Protein AF-A0A381VV85-F1 (afdb_monomer_lite)

Organism: NCBI:txid408172

pLDDT: mean 93.59, std 5.05, range [63.66, 98.5]

Secondary structure (DSSP, 8-state):
--PPPHHHHHHHHHHHHHHT-GGG--TTHHHHHHHHHHHHHHHHHTS-GGG----SSHHHHHHHHHHHS---TT------TT--GGGT--

Radius of gyration: 17.83 Å; chains: 1; bounding box: 45×29×47 Å

Sequence (90 aa):
MSPLLHSAIDAGIGGMRSKGQPWTITPADFFSDVEIVRGLAATILGCDANDISLVPATSYGIATAMRNLSFTTGQEILVLEEQFPSNVYG

InterPro domains:
  IPR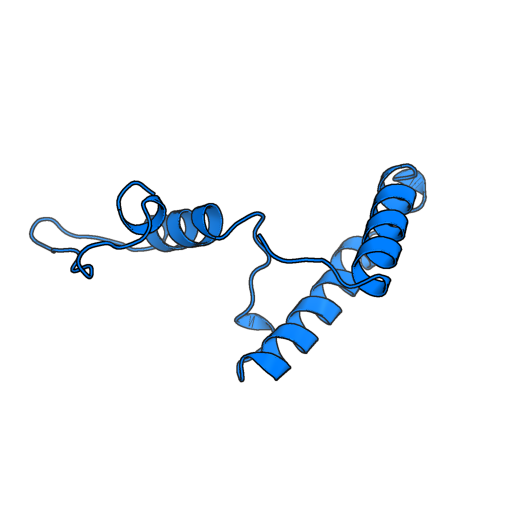015421 Pyridoxal phosphate-dependent transferase, major domain [G3DSA:3.40.640.10] (15-89)
  IPR015424 Pyridoxal phosphate-dependent transferase [SSF53383] (9-89)

Foldseek 3Di:
DDDDDPVVVVVVVVVVVCVVVVVVDDPVNVPPVLLVVLPVVCVVVVHDSVVDDDDPDPLRVLVVVVVPDDDDPPDDDDDDPPPDVSNPVD

Structure (mmCIF, N/CA/C/O backbone):
data_AF-A0A381VV85-F1
#
_entry.id   AF-A0A381VV85-F1
#
loop_
_atom_site.group_PDB
_atom_site.id
_atom_site.type_symbol
_atom_site.label_atom_id
_atom_site.label_alt_id
_atom_site.label_comp_id
_atom_site.label_asym_id
_atom_site.label_entity_id
_atom_site.label_seq_id
_atom_site.pdbx_PDB_ins_code
_atom_site.Cartn_x
_atom_site.Cartn_y
_atom_site.Cartn_z
_atom_site.occupancy
_atom_site.B_iso_or_equiv
_atom_site.auth_seq_id
_atom_site.auth_comp_id
_atom_site.auth_asym_id
_atom_site.auth_atom_id
_atom_site.pdbx_PDB_model_num
ATOM 1 N N . MET A 1 1 ? 11.979 1.437 11.709 1.00 73.62 1 MET A N 1
ATOM 2 C CA . MET A 1 1 ? 12.565 1.347 10.352 1.00 73.62 1 MET A CA 1
ATOM 3 C C . MET A 1 1 ? 13.628 0.265 10.353 1.00 73.62 1 MET A C 1
ATOM 5 O O . MET A 1 1 ? 14.298 0.116 11.368 1.00 73.62 1 MET A O 1
ATOM 9 N N . SER A 1 2 ? 13.770 -0.468 9.251 1.00 90.94 2 SER A N 1
ATOM 10 C CA . SER A 1 2 ? 14.823 -1.469 9.038 1.00 90.94 2 SER A CA 1
ATOM 11 C C . SER A 1 2 ? 15.710 -1.067 7.850 1.00 90.94 2 SER A C 1
ATOM 13 O O . SER A 1 2 ? 15.293 -0.223 7.052 1.00 90.94 2 SER A O 1
ATOM 15 N N . PRO A 1 3 ? 16.907 -1.662 7.695 1.00 95.44 3 PRO A N 1
ATOM 16 C CA . PRO A 1 3 ? 17.691 -1.536 6.468 1.00 95.44 3 PRO A CA 1
ATOM 17 C C . PRO A 1 3 ? 16.901 -1.998 5.235 1.00 95.44 3 PRO A C 1
ATOM 19 O O . PRO A 1 3 ? 16.014 -2.849 5.342 1.00 95.44 3 PRO A O 1
ATOM 22 N N . LEU A 1 4 ? 17.247 -1.454 4.068 1.00 96.19 4 LEU A N 1
ATOM 23 C CA . LEU A 1 4 ? 16.682 -1.854 2.779 1.00 96.19 4 LEU A CA 1
ATOM 24 C C . LEU A 1 4 ? 17.654 -2.768 2.030 1.00 96.19 4 LEU A C 1
ATOM 26 O O . LEU A 1 4 ? 18.868 -2.571 2.081 1.00 96.19 4 LEU A O 1
ATOM 30 N N . LEU A 1 5 ? 17.114 -3.743 1.296 1.00 97.44 5 LEU A N 1
ATOM 31 C CA . LEU A 1 5 ? 17.889 -4.525 0.333 1.00 97.44 5 LEU A CA 1
ATOM 32 C C . LEU A 1 5 ? 18.418 -3.602 -0.773 1.00 97.44 5 LEU A C 1
ATOM 34 O O . LEU A 1 5 ? 17.689 -2.727 -1.239 1.00 97.44 5 LEU A O 1
ATOM 38 N N . HIS A 1 6 ? 19.643 -3.834 -1.252 1.00 98.12 6 HIS A N 1
ATOM 39 C CA . HIS A 1 6 ? 20.187 -3.074 -2.387 1.00 98.12 6 HIS A CA 1
ATOM 40 C C . HIS A 1 6 ? 19.281 -3.167 -3.623 1.00 98.12 6 HIS A C 1
ATOM 42 O O . HIS A 1 6 ? 18.982 -2.153 -4.240 1.00 98.12 6 HIS A O 1
ATOM 48 N N . SER A 1 7 ? 18.731 -4.353 -3.903 1.00 97.75 7 SER A N 1
ATOM 49 C CA . SER A 1 7 ? 17.779 -4.554 -5.002 1.00 97.75 7 SER A CA 1
ATOM 50 C C . SER A 1 7 ? 16.506 -3.710 -4.866 1.00 97.75 7 SER A C 1
ATOM 52 O O . SER A 1 7 ? 15.973 -3.237 -5.866 1.00 97.75 7 SER A O 1
ATOM 54 N N . ALA A 1 8 ? 16.026 -3.480 -3.639 1.00 96.00 8 ALA A N 1
ATOM 55 C CA . ALA A 1 8 ? 14.870 -2.621 -3.395 1.00 96.00 8 ALA A CA 1
ATOM 56 C C . ALA A 1 8 ? 15.206 -1.140 -3.635 1.00 96.00 8 ALA A C 1
ATOM 58 O O . ALA A 1 8 ? 14.383 -0.402 -4.177 1.00 96.00 8 ALA A O 1
ATOM 59 N N . ILE A 1 9 ? 16.421 -0.712 -3.274 1.00 97.88 9 ILE A N 1
ATOM 60 C CA . ILE A 1 9 ? 16.917 0.640 -3.567 1.00 97.88 9 ILE A CA 1
ATOM 61 C C . ILE A 1 9 ? 16.998 0.850 -5.084 1.00 97.88 9 ILE A C 1
ATOM 63 O O . ILE A 1 9 ? 16.473 1.844 -5.589 1.00 97.88 9 ILE A O 1
ATOM 67 N N . ASP A 1 10 ? 17.588 -0.097 -5.814 1.00 98.25 10 ASP A N 1
ATOM 68 C CA . ASP A 1 10 ? 17.742 -0.016 -7.270 1.00 98.25 10 ASP A CA 1
ATOM 69 C C . ASP A 1 10 ? 16.385 0.057 -7.988 1.00 98.25 10 ASP A C 1
ATOM 71 O O . ASP A 1 10 ? 16.185 0.913 -8.856 1.00 98.25 10 ASP A O 1
ATOM 75 N N . ALA A 1 11 ? 15.420 -0.776 -7.581 1.00 95.56 11 ALA A N 1
ATOM 76 C CA . ALA A 1 11 ? 14.055 -0.734 -8.105 1.00 95.56 11 ALA A CA 1
ATOM 77 C C . ALA A 1 11 ? 13.366 0.613 -7.816 1.00 95.56 11 ALA A C 1
ATOM 79 O O . ALA A 1 11 ? 12.739 1.194 -8.704 1.00 95.56 11 ALA A O 1
ATOM 80 N N . GLY A 1 12 ? 13.538 1.155 -6.604 1.00 95.25 12 GLY A N 1
ATOM 81 C CA . GLY A 1 12 ? 13.013 2.470 -6.230 1.00 95.25 12 GLY A CA 1
ATOM 82 C C . GLY A 1 12 ? 13.589 3.605 -7.083 1.00 95.25 12 GLY A C 1
ATOM 83 O O . GLY A 1 12 ? 12.846 4.470 -7.551 1.00 95.25 12 GLY A O 1
ATOM 84 N N . ILE A 1 13 ? 14.898 3.581 -7.355 1.00 97.94 13 ILE A N 1
ATOM 85 C CA . ILE A 1 13 ? 15.548 4.531 -8.273 1.00 97.94 13 ILE A CA 1
ATOM 86 C C . ILE A 1 13 ? 14.973 4.391 -9.688 1.00 97.94 13 ILE A C 1
ATOM 88 O O . ILE A 1 13 ? 14.696 5.405 -10.334 1.00 97.94 13 ILE A O 1
ATOM 92 N N . GLY A 1 14 ? 14.765 3.159 -10.162 1.00 95.38 14 GLY A N 1
ATOM 93 C CA . GLY A 1 14 ? 14.118 2.875 -11.445 1.00 95.38 14 GLY A CA 1
ATOM 94 C C . GLY A 1 14 ? 12.735 3.518 -11.553 1.00 95.38 14 GLY A C 1
ATOM 95 O O . GLY A 1 14 ? 12.497 4.310 -12.466 1.00 95.38 14 GLY A O 1
ATOM 96 N N . GLY A 1 15 ? 11.866 3.278 -10.568 1.00 93.44 15 GLY A N 1
ATOM 97 C CA . GLY A 1 15 ? 10.526 3.873 -10.524 1.00 93.44 15 GLY A CA 1
ATOM 98 C C . GLY A 1 15 ? 10.548 5.405 -10.489 1.00 93.44 15 GLY A C 1
ATOM 99 O O . GLY A 1 15 ? 9.771 6.057 -11.189 1.00 93.44 15 GLY A O 1
ATOM 100 N N . MET A 1 16 ? 11.481 6.004 -9.741 1.00 96.44 16 MET A N 1
ATOM 101 C CA . MET A 1 16 ? 11.643 7.463 -9.700 1.00 96.44 16 MET A CA 1
ATOM 102 C C . MET A 1 16 ? 12.091 8.050 -11.043 1.00 96.44 16 MET A C 1
ATOM 104 O O . MET A 1 16 ? 11.618 9.123 -11.422 1.00 96.44 16 MET A O 1
ATOM 108 N N . ARG A 1 17 ? 12.963 7.356 -11.786 1.00 96.19 17 ARG A N 1
ATOM 109 C CA . ARG A 1 17 ? 13.367 7.773 -13.140 1.00 96.19 17 ARG A CA 1
ATOM 110 C C . ARG A 1 17 ? 12.187 7.730 -14.109 1.00 96.19 17 ARG A C 1
ATOM 112 O O . ARG A 1 17 ? 11.961 8.726 -14.791 1.00 96.19 17 ARG A O 1
ATOM 119 N N . SER A 1 18 ? 11.407 6.646 -14.108 1.00 93.12 18 SER A N 1
ATOM 120 C CA . SER A 1 18 ? 10.196 6.523 -14.936 1.00 93.12 18 SER A CA 1
ATOM 121 C C . SER A 1 18 ? 9.180 7.616 -14.611 1.00 93.12 18 SER A C 1
ATOM 123 O O . SER A 1 18 ? 8.671 8.288 -15.504 1.00 93.12 18 SER A O 1
ATOM 125 N N . LYS A 1 19 ? 8.953 7.888 -13.319 1.00 93.88 19 LYS A N 1
ATOM 126 C CA . LYS A 1 19 ? 8.079 8.982 -12.872 1.00 93.88 19 LYS A CA 1
ATOM 127 C C . LYS A 1 19 ? 8.571 10.365 -13.316 1.00 93.88 19 LYS A C 1
ATOM 129 O O . LYS A 1 19 ? 7.755 11.261 -13.509 1.00 93.88 19 LYS A O 1
ATOM 134 N N . GLY A 1 20 ? 9.882 10.545 -13.483 1.00 97.00 20 GLY A N 1
ATOM 135 C CA . GLY A 1 20 ? 10.484 11.761 -14.040 1.00 97.00 20 GLY A CA 1
ATOM 136 C C . GLY A 1 20 ? 10.253 11.946 -15.545 1.00 97.00 20 GLY A C 1
ATOM 137 O O . GLY A 1 20 ? 10.476 13.043 -16.055 1.00 97.00 20 GLY A O 1
ATOM 138 N N . GLN A 1 21 ? 9.786 10.910 -16.247 1.00 96.62 21 GLN A N 1
ATOM 139 C CA . GLN A 1 21 ? 9.448 10.934 -17.672 1.00 96.62 21 GLN A CA 1
ATOM 140 C C . GLN A 1 21 ? 8.007 10.451 -17.902 1.00 96.62 21 GLN A C 1
ATOM 142 O O . GLN A 1 21 ? 7.781 9.476 -18.611 1.00 96.62 21 GLN A O 1
ATOM 147 N N . PRO A 1 22 ? 6.988 11.121 -17.336 1.00 94.50 22 PRO A N 1
ATOM 148 C CA . PRO A 1 22 ? 5.614 10.617 -17.366 1.00 94.50 22 PRO A CA 1
ATOM 149 C C . PRO A 1 22 ? 5.045 10.439 -18.785 1.00 94.50 22 PRO A C 1
ATOM 151 O O . PRO A 1 22 ? 4.132 9.646 -18.975 1.00 94.50 22 PRO A O 1
ATOM 154 N N . TRP A 1 23 ? 5.596 11.123 -19.795 1.00 96.44 23 TRP A N 1
ATOM 155 C CA . TRP A 1 23 ? 5.216 10.964 -21.207 1.00 96.44 23 TRP A CA 1
ATOM 156 C C . TRP A 1 23 ? 5.623 9.615 -21.820 1.00 96.44 23 TRP A C 1
ATOM 158 O O . TRP A 1 23 ? 5.186 9.309 -22.926 1.00 96.44 23 TRP A O 1
ATOM 168 N N . THR A 1 24 ? 6.461 8.821 -21.146 1.00 94.75 24 THR A N 1
ATOM 169 C CA . THR A 1 24 ? 6.807 7.460 -21.583 1.00 94.75 24 THR A CA 1
ATOM 170 C C . THR A 1 24 ? 5.921 6.390 -20.947 1.00 94.75 24 THR A C 1
ATOM 172 O O . THR A 1 24 ? 6.033 5.232 -21.330 1.00 94.75 24 THR A O 1
ATOM 175 N N . ILE A 1 25 ? 5.079 6.748 -19.971 1.00 92.25 25 ILE A N 1
ATOM 176 C CA . ILE A 1 25 ? 4.222 5.808 -19.243 1.00 92.25 25 ILE A CA 1
ATOM 177 C C . ILE A 1 25 ? 2.949 5.567 -20.056 1.00 92.25 25 ILE A C 1
ATOM 179 O O . ILE A 1 25 ? 2.201 6.498 -20.368 1.00 92.25 25 ILE A O 1
ATOM 183 N N . THR A 1 26 ? 2.690 4.308 -20.389 1.00 93.38 26 THR A N 1
ATOM 184 C CA . THR A 1 26 ? 1.467 3.871 -21.063 1.00 93.38 26 THR A CA 1
ATOM 185 C C . THR A 1 26 ? 0.381 3.508 -20.047 1.00 93.38 26 THR A C 1
ATOM 187 O O . THR A 1 26 ? 0.689 3.208 -18.894 1.00 93.38 26 THR A O 1
ATOM 190 N N . PRO A 1 27 ? -0.905 3.462 -20.445 1.00 91.44 27 PRO A N 1
ATOM 191 C CA . PRO A 1 27 ? -1.979 3.003 -19.564 1.00 91.44 27 PRO A CA 1
ATOM 192 C C . PRO A 1 27 ? -1.749 1.612 -18.952 1.00 91.44 27 PRO A C 1
ATOM 194 O O . PRO A 1 27 ? -2.186 1.370 -17.832 1.00 91.44 27 PRO A O 1
ATOM 197 N N . ALA A 1 28 ? -1.066 0.706 -19.659 1.00 91.06 28 ALA A N 1
ATOM 198 C CA . ALA A 1 28 ? -0.774 -0.636 -19.155 1.00 91.06 28 ALA A CA 1
ATOM 199 C C . ALA A 1 28 ? 0.234 -0.612 -17.991 1.00 91.06 28 ALA A C 1
ATOM 201 O O . ALA A 1 28 ? 0.060 -1.349 -17.018 1.00 91.06 28 ALA A O 1
ATOM 202 N N . ASP A 1 29 ? 1.223 0.285 -18.054 1.00 89.75 29 ASP A N 1
ATOM 203 C CA . ASP A 1 29 ? 2.285 0.416 -17.045 1.00 89.75 29 ASP A CA 1
ATOM 204 C C . ASP A 1 29 ? 1.744 0.852 -15.673 1.00 89.75 29 ASP A C 1
ATOM 206 O O . ASP A 1 29 ? 2.368 0.606 -14.644 1.00 89.75 29 ASP A O 1
ATOM 210 N N . PHE A 1 30 ? 0.558 1.471 -15.625 1.00 83.94 30 PHE A N 1
ATOM 211 C CA . PHE A 1 30 ? -0.089 1.833 -14.359 1.00 83.94 30 PHE A CA 1
ATOM 212 C C . PHE A 1 30 ? -0.520 0.616 -13.536 1.00 83.94 30 PHE A C 1
ATOM 214 O O . PHE A 1 30 ? -0.624 0.721 -12.314 1.00 83.94 30 PHE A O 1
ATOM 221 N N . PHE A 1 31 ? -0.793 -0.515 -14.191 1.00 88.62 31 PHE A N 1
ATOM 222 C CA . PHE A 1 31 ? -1.360 -1.697 -13.542 1.00 88.62 31 PHE A CA 1
ATOM 223 C C . PHE A 1 31 ? -0.378 -2.864 -13.483 1.00 88.62 31 PHE A C 1
ATOM 225 O O . PHE A 1 31 ? -0.394 -3.603 -12.504 1.00 88.62 31 PHE A O 1
ATOM 232 N N . SER A 1 32 ? 0.492 -3.029 -14.484 1.00 91.81 32 SER A N 1
ATOM 233 C CA . SER A 1 32 ? 1.361 -4.210 -14.600 1.00 91.81 32 SER A CA 1
ATOM 234 C C . SER A 1 32 ? 2.204 -4.464 -13.349 1.00 91.81 32 SER A C 1
ATOM 236 O O . SER A 1 32 ? 2.177 -5.563 -12.795 1.00 91.81 32 SER A O 1
ATOM 238 N N . ASP A 1 33 ? 2.904 -3.438 -12.867 1.00 91.31 33 ASP A N 1
ATOM 239 C CA . ASP A 1 33 ? 3.796 -3.565 -11.712 1.00 91.31 33 ASP A CA 1
ATOM 240 C C . ASP A 1 33 ? 3.003 -3.766 -10.416 1.00 91.31 33 ASP A C 1
ATOM 242 O O . ASP A 1 33 ? 3.414 -4.522 -9.534 1.00 91.31 33 ASP A O 1
ATOM 246 N N . VAL A 1 34 ? 1.833 -3.129 -10.317 1.00 93.38 34 VAL A N 1
ATOM 247 C CA . VAL A 1 34 ? 0.934 -3.258 -9.166 1.00 93.38 34 VAL A CA 1
ATOM 248 C C . VAL A 1 34 ? 0.426 -4.692 -9.045 1.00 93.38 34 VAL A C 1
ATOM 250 O O . VAL A 1 34 ? 0.505 -5.267 -7.960 1.00 93.38 34 VAL A O 1
ATOM 253 N N . GLU A 1 35 ? -0.032 -5.298 -10.140 1.00 96.62 35 GLU A N 1
ATOM 254 C CA . GLU A 1 35 ? -0.547 -6.671 -10.127 1.00 96.62 35 GLU A CA 1
ATOM 255 C C . GLU A 1 35 ? 0.546 -7.701 -9.802 1.00 96.62 35 GLU A C 1
ATOM 257 O O . GLU A 1 35 ? 0.303 -8.647 -9.048 1.00 96.62 35 GLU A O 1
ATOM 262 N N . ILE A 1 36 ? 1.783 -7.481 -10.266 1.00 96.19 36 ILE A N 1
ATOM 263 C CA . ILE A 1 36 ? 2.937 -8.309 -9.876 1.00 96.19 36 ILE A CA 1
ATOM 264 C C . ILE A 1 36 ? 3.174 -8.221 -8.362 1.00 96.19 36 ILE A C 1
ATOM 266 O O . ILE A 1 36 ? 3.308 -9.249 -7.692 1.00 96.19 36 ILE A O 1
ATOM 270 N N . VAL A 1 37 ? 3.199 -7.006 -7.802 1.00 96.38 37 VAL A N 1
ATOM 271 C CA . VAL A 1 37 ? 3.403 -6.797 -6.359 1.00 96.38 37 VAL A CA 1
ATOM 272 C C . VAL A 1 37 ? 2.282 -7.444 -5.542 1.00 96.38 37 VAL A C 1
ATOM 274 O O . VAL A 1 37 ? 2.575 -8.111 -4.547 1.00 96.38 37 VAL A O 1
ATOM 277 N N . ARG A 1 38 ? 1.018 -7.305 -5.967 1.00 97.88 38 ARG A N 1
ATOM 278 C CA . ARG A 1 38 ? -0.134 -7.939 -5.304 1.00 97.88 38 ARG A CA 1
ATOM 279 C C . ARG A 1 38 ? -0.001 -9.460 -5.281 1.00 97.88 38 ARG A C 1
ATOM 281 O O . ARG A 1 38 ? -0.146 -10.050 -4.214 1.00 97.88 38 ARG A O 1
ATOM 288 N N . GLY A 1 39 ? 0.335 -10.088 -6.409 1.00 98.38 39 GLY A N 1
ATOM 289 C CA . GLY A 1 39 ? 0.503 -11.545 -6.491 1.00 98.38 39 GLY A CA 1
ATOM 290 C C . GLY A 1 39 ? 1.656 -12.082 -5.631 1.00 98.38 39 GLY A C 1
ATOM 291 O O . GLY A 1 39 ? 1.507 -13.091 -4.934 1.00 98.38 39 GLY A O 1
ATOM 292 N N . LEU A 1 40 ? 2.798 -11.387 -5.619 1.00 98.00 40 LEU A N 1
ATOM 293 C CA . LEU A 1 40 ? 3.942 -11.763 -4.780 1.00 98.00 40 LEU A CA 1
ATOM 294 C C . LEU A 1 40 ? 3.623 -11.619 -3.285 1.00 98.00 40 LEU A C 1
ATOM 296 O O . LEU A 1 40 ? 3.918 -12.525 -2.504 1.00 98.00 40 LEU A O 1
ATOM 300 N N . ALA A 1 41 ? 2.990 -10.512 -2.886 1.00 98.06 41 ALA A N 1
ATOM 301 C CA . ALA A 1 41 ? 2.576 -10.294 -1.501 1.00 98.06 41 ALA A CA 1
ATOM 302 C C . ALA A 1 41 ? 1.546 -11.338 -1.046 1.00 98.06 41 ALA A C 1
ATOM 304 O O . ALA A 1 41 ? 1.691 -11.909 0.034 1.00 98.06 41 ALA A O 1
ATOM 305 N N . ALA A 1 42 ? 0.560 -11.638 -1.892 1.00 98.50 42 ALA A N 1
ATOM 306 C CA . ALA A 1 42 ? -0.458 -12.649 -1.635 1.00 98.50 42 ALA A CA 1
ATOM 307 C C . ALA A 1 42 ? 0.149 -14.044 -1.413 1.00 98.50 42 ALA A C 1
ATOM 309 O O . ALA A 1 42 ? -0.251 -14.752 -0.493 1.00 98.50 42 ALA A O 1
ATOM 310 N N . THR A 1 43 ? 1.194 -14.401 -2.171 1.00 98.50 43 THR A N 1
ATOM 311 C CA . THR A 1 43 ? 1.933 -15.663 -1.978 1.00 98.50 43 THR A CA 1
ATOM 312 C C . THR A 1 43 ? 2.593 -15.737 -0.597 1.00 98.50 43 THR A C 1
ATOM 314 O O . THR A 1 43 ? 2.548 -16.778 0.053 1.00 98.50 43 THR A O 1
ATOM 317 N N . ILE A 1 44 ? 3.195 -14.638 -0.131 1.00 98.12 44 ILE A N 1
ATOM 318 C CA . ILE A 1 44 ? 3.853 -14.571 1.186 1.00 98.12 44 ILE A CA 1
ATOM 319 C C . ILE A 1 44 ? 2.822 -14.618 2.322 1.00 98.12 44 ILE A C 1
ATOM 321 O O . ILE A 1 44 ? 3.072 -15.235 3.356 1.00 98.12 44 ILE A O 1
ATOM 325 N N . LEU A 1 45 ? 1.682 -13.950 2.138 1.00 98.00 45 LEU A N 1
ATOM 326 C CA . LEU A 1 45 ? 0.639 -13.802 3.156 1.00 98.00 45 LEU A CA 1
ATOM 327 C C . LEU A 1 45 ? -0.382 -14.951 3.165 1.00 98.00 45 LEU A C 1
ATOM 329 O O . LEU A 1 45 ? -1.118 -15.089 4.138 1.00 98.00 45 LEU A O 1
ATOM 333 N N . GLY A 1 46 ? -0.417 -15.781 2.120 1.00 98.25 46 GLY A N 1
ATOM 334 C CA . GLY A 1 46 ? -1.348 -16.903 2.001 1.00 98.25 46 GLY A CA 1
ATOM 335 C C . GLY A 1 46 ? -2.792 -16.484 1.706 1.00 98.25 46 GLY A C 1
ATOM 336 O O . GLY A 1 46 ? -3.715 -17.088 2.249 1.00 98.25 46 GLY A O 1
ATOM 337 N N . CYS A 1 47 ? -2.996 -15.459 0.874 1.00 98.31 47 CYS A N 1
ATOM 338 C CA . CYS A 1 47 ? -4.319 -14.965 0.462 1.00 98.31 47 CYS A CA 1
ATOM 339 C C . CYS A 1 47 ? -4.429 -14.798 -1.066 1.00 98.31 47 CYS A C 1
ATOM 341 O O . CYS A 1 47 ? -3.506 -15.172 -1.794 1.00 98.31 47 CYS A O 1
ATOM 343 N N . ASP A 1 48 ? -5.556 -14.275 -1.564 1.00 98.38 48 ASP A N 1
ATOM 344 C CA . ASP A 1 48 ? -5.712 -13.943 -2.983 1.00 98.38 48 ASP A CA 1
ATOM 345 C C . ASP A 1 48 ? -5.101 -12.565 -3.293 1.00 98.38 48 ASP A C 1
ATOM 347 O O . ASP A 1 48 ? -5.085 -11.660 -2.455 1.00 98.38 48 ASP A O 1
ATOM 351 N N . ALA A 1 49 ? -4.621 -12.361 -4.523 1.00 97.94 49 ALA A N 1
ATOM 352 C CA . ALA A 1 49 ? -4.117 -11.054 -4.949 1.00 97.94 49 ALA A CA 1
ATOM 353 C C . ALA A 1 49 ? -5.189 -9.957 -4.816 1.00 97.94 49 ALA A C 1
ATOM 355 O O . ALA A 1 49 ? -4.857 -8.809 -4.500 1.00 97.94 49 ALA A O 1
ATOM 356 N N . ASN A 1 50 ? -6.469 -10.301 -4.992 1.00 97.50 50 ASN A N 1
ATOM 357 C CA . ASN A 1 50 ? -7.609 -9.400 -4.827 1.00 97.50 50 ASN A CA 1
ATOM 358 C C . ASN A 1 50 ? -7.805 -8.921 -3.376 1.00 97.50 50 ASN A C 1
ATOM 360 O O . ASN A 1 50 ? -8.372 -7.846 -3.182 1.00 97.50 50 ASN A O 1
ATOM 364 N N . ASP A 1 51 ? -7.240 -9.622 -2.388 1.00 96.88 51 ASP A N 1
ATOM 365 C CA . ASP A 1 51 ? -7.282 -9.232 -0.971 1.00 96.88 51 ASP A CA 1
ATOM 366 C C . ASP A 1 51 ? -6.214 -8.178 -0.601 1.00 96.88 51 ASP A C 1
ATOM 368 O O . ASP A 1 51 ? -6.234 -7.618 0.496 1.00 96.88 51 ASP A O 1
ATOM 372 N N . ILE A 1 52 ? -5.262 -7.883 -1.498 1.00 97.12 52 ILE A N 1
ATOM 373 C CA . ILE A 1 52 ? -4.131 -6.981 -1.229 1.00 97.12 52 ILE A CA 1
ATOM 374 C C . ILE A 1 52 ? -4.380 -5.570 -1.765 1.00 97.12 52 ILE A C 1
ATOM 376 O O . ILE A 1 52 ? -4.408 -5.353 -2.970 1.00 97.12 52 ILE A O 1
ATOM 380 N N . SER A 1 53 ? -4.436 -4.567 -0.887 1.00 95.12 53 SER A N 1
ATOM 381 C CA . SER A 1 53 ? -4.423 -3.153 -1.293 1.00 95.12 53 SER A CA 1
ATOM 382 C C . SER A 1 53 ? -3.069 -2.503 -1.016 1.00 95.12 53 SER A C 1
ATOM 384 O O . SER A 1 53 ? -2.532 -2.614 0.086 1.00 95.12 53 SER A O 1
ATOM 386 N N . LEU A 1 54 ? -2.539 -1.754 -1.987 1.00 94.88 54 LEU A N 1
ATOM 387 C CA . LEU A 1 54 ? -1.338 -0.939 -1.802 1.00 94.88 54 LEU A CA 1
ATOM 388 C C . LEU A 1 54 ? -1.729 0.398 -1.164 1.00 94.88 54 LEU A C 1
ATOM 390 O O . LEU A 1 54 ? -2.542 1.142 -1.711 1.00 94.88 54 LEU A O 1
ATOM 394 N N . VAL A 1 55 ? -1.139 0.714 -0.012 1.00 95.50 55 VAL A N 1
ATOM 395 C CA . VAL A 1 55 ? -1.361 1.975 0.710 1.00 95.50 55 VAL A CA 1
ATOM 396 C C . VAL A 1 55 ? -0.028 2.621 1.101 1.00 95.50 55 VAL A C 1
ATOM 398 O O . VAL A 1 55 ? 0.961 1.908 1.271 1.00 95.50 55 VAL A O 1
ATOM 401 N N . PRO A 1 56 ? 0.035 3.956 1.279 1.00 93.69 56 PRO A N 1
ATOM 402 C CA . PRO A 1 56 ? 1.301 4.647 1.544 1.00 93.69 56 PRO A CA 1
ATOM 403 C C . PRO A 1 56 ? 1.945 4.295 2.891 1.00 93.69 56 PRO A C 1
ATOM 405 O O . PRO A 1 56 ? 3.161 4.387 3.041 1.00 93.69 56 PRO A O 1
ATOM 408 N N . ALA A 1 57 ? 1.128 3.943 3.887 1.00 93.75 57 ALA A N 1
ATOM 409 C CA . ALA A 1 57 ? 1.569 3.589 5.230 1.00 93.75 57 ALA A CA 1
ATOM 410 C C . ALA A 1 57 ? 0.481 2.803 5.974 1.00 93.75 57 ALA A C 1
ATOM 412 O O . ALA A 1 57 ? -0.704 2.898 5.646 1.00 93.75 57 ALA A O 1
ATOM 413 N N . THR A 1 58 ? 0.874 2.100 7.038 1.00 92.50 58 THR A N 1
ATOM 414 C CA . THR A 1 58 ? -0.042 1.350 7.912 1.00 92.50 58 THR A CA 1
ATOM 415 C C . THR A 1 58 ? -1.192 2.211 8.438 1.00 92.50 58 THR A C 1
ATOM 417 O O . THR A 1 58 ? -2.339 1.777 8.406 1.00 92.50 58 THR A O 1
ATOM 420 N N . SER A 1 59 ? -0.918 3.454 8.854 1.00 93.25 59 SER A N 1
ATOM 421 C CA . SER A 1 59 ? -1.947 4.367 9.373 1.00 93.25 59 SER A CA 1
ATOM 422 C C . SER A 1 59 ? -3.048 4.674 8.355 1.00 93.25 59 SER A C 1
ATOM 424 O O . SER A 1 59 ? -4.217 4.727 8.721 1.00 93.25 59 SER A O 1
ATOM 426 N N . TYR A 1 60 ? -2.701 4.806 7.071 1.00 94.69 60 TYR A N 1
ATOM 427 C CA . TYR A 1 60 ? -3.674 5.025 5.997 1.00 94.69 60 TYR A CA 1
ATOM 428 C C . TYR A 1 60 ? -4.550 3.792 5.779 1.00 94.69 60 TYR A C 1
ATOM 430 O O . TYR A 1 60 ? -5.755 3.931 5.573 1.00 94.69 60 TYR A O 1
ATOM 438 N N . GLY A 1 61 ? -3.964 2.592 5.848 1.00 94.56 61 GLY A N 1
ATOM 439 C CA . GLY A 1 61 ? -4.712 1.338 5.755 1.00 94.56 61 GLY A CA 1
ATOM 440 C C . GLY A 1 61 ? -5.750 1.209 6.871 1.00 94.56 61 GLY A C 1
ATOM 441 O O . GLY A 1 61 ? -6.922 0.966 6.594 1.00 94.56 61 GLY A O 1
ATOM 442 N N . ILE A 1 62 ? -5.342 1.466 8.116 1.00 93.44 62 ILE A N 1
ATOM 443 C CA . ILE A 1 62 ? -6.229 1.412 9.288 1.00 93.44 62 ILE A CA 1
ATOM 444 C C . ILE A 1 62 ? -7.347 2.453 9.195 1.00 93.44 62 ILE A C 1
ATOM 446 O O . ILE A 1 62 ? -8.519 2.098 9.313 1.00 93.44 62 ILE A O 1
ATOM 450 N N . ALA A 1 63 ? -7.014 3.712 8.896 1.00 92.25 63 ALA A N 1
ATOM 451 C CA . ALA A 1 63 ? -8.015 4.767 8.740 1.00 92.25 63 ALA A CA 1
ATOM 452 C C . ALA A 1 63 ? -9.010 4.457 7.606 1.00 92.25 63 ALA A C 1
ATOM 454 O O . ALA A 1 63 ? -10.202 4.741 7.727 1.00 92.25 63 ALA A O 1
ATOM 455 N N . THR A 1 64 ? -8.542 3.850 6.510 1.00 94.00 64 THR A N 1
ATOM 456 C CA . THR A 1 64 ? -9.406 3.421 5.399 1.00 94.00 64 THR A CA 1
ATOM 457 C C . THR A 1 64 ? -10.346 2.303 5.837 1.00 94.00 64 THR A C 1
ATOM 459 O O . THR A 1 64 ? -11.546 2.391 5.580 1.00 94.00 64 THR A O 1
ATOM 462 N N . ALA A 1 65 ? -9.838 1.282 6.532 1.00 92.00 65 ALA A N 1
ATOM 463 C CA . ALA A 1 65 ? -10.663 0.193 7.049 1.00 92.00 65 ALA A CA 1
ATOM 464 C C . ALA A 1 65 ? -11.737 0.719 8.015 1.00 92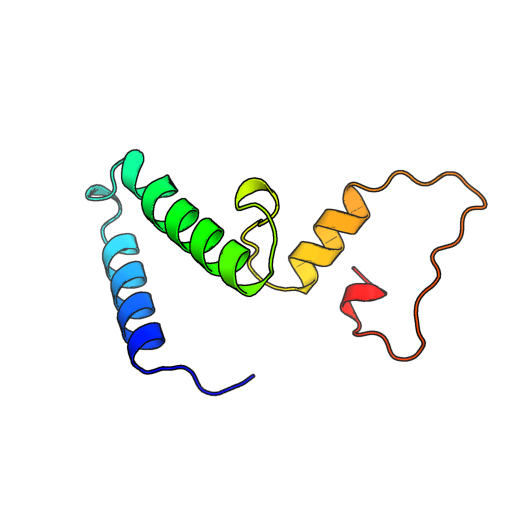.00 65 ALA A C 1
ATOM 466 O O . ALA A 1 65 ? -12.918 0.440 7.824 1.00 92.00 65 ALA A O 1
ATOM 467 N N . MET A 1 66 ? -11.354 1.564 8.979 1.00 89.88 66 MET A N 1
ATOM 468 C CA . MET A 1 66 ? -12.275 2.177 9.944 1.00 89.88 66 MET A CA 1
ATOM 469 C C . MET A 1 66 ? -13.406 2.967 9.273 1.00 89.88 66 MET A C 1
ATOM 471 O O . MET A 1 66 ? -14.559 2.827 9.668 1.00 89.88 66 MET A O 1
ATOM 475 N N . ARG A 1 67 ? -13.102 3.768 8.241 1.00 90.69 67 ARG A N 1
ATOM 476 C CA . ARG A 1 67 ? -14.110 4.574 7.521 1.00 90.69 67 ARG A CA 1
ATOM 477 C C . ARG A 1 67 ? -15.088 3.743 6.688 1.00 90.69 67 ARG A C 1
ATOM 479 O O . ARG A 1 67 ? -16.134 4.266 6.320 1.00 90.69 67 ARG A O 1
ATOM 486 N N . ASN A 1 68 ? -14.756 2.489 6.378 1.00 93.25 68 ASN A N 1
ATOM 487 C CA . ASN A 1 68 ? -15.636 1.574 5.645 1.00 93.25 68 ASN A CA 1
ATOM 488 C C . ASN A 1 68 ? -16.485 0.684 6.570 1.00 93.25 68 ASN A C 1
ATOM 490 O O . ASN A 1 68 ? -17.364 -0.031 6.089 1.00 93.25 68 ASN A O 1
ATOM 494 N N . LEU A 1 69 ? -16.259 0.728 7.885 1.00 91.50 69 LEU A N 1
ATOM 495 C CA . LEU A 1 69 ? -17.105 0.044 8.857 1.00 91.50 69 LEU A CA 1
ATOM 496 C C . LEU A 1 69 ? -18.320 0.911 9.206 1.00 91.50 69 LEU A C 1
ATOM 498 O O . LEU A 1 69 ? -18.220 2.125 9.372 1.00 91.50 69 LEU A O 1
ATOM 502 N N . SER A 1 70 ? -19.483 0.274 9.321 1.00 91.44 70 SER A N 1
ATOM 503 C CA . SER A 1 70 ? -20.713 0.923 9.779 1.00 91.44 70 SER A CA 1
ATOM 504 C C . SER A 1 70 ? -20.929 0.630 11.256 1.00 91.44 70 SER A C 1
ATOM 506 O O . SER A 1 70 ? -20.908 -0.532 11.658 1.00 91.44 70 SER A O 1
ATOM 508 N N . PHE A 1 71 ? -21.178 1.677 12.041 1.00 88.69 71 PHE A N 1
ATOM 509 C CA . PHE A 1 71 ? -21.429 1.570 13.474 1.00 88.69 71 PHE A CA 1
ATOM 510 C C . PHE A 1 71 ? -22.814 2.110 13.822 1.00 88.69 71 PHE A C 1
ATOM 512 O O . PHE A 1 71 ? -23.260 3.121 13.277 1.00 88.69 71 PHE A O 1
ATOM 519 N N . THR A 1 72 ? -23.479 1.457 14.765 1.00 92.94 72 THR A N 1
ATOM 520 C CA . THR A 1 72 ? -24.699 1.952 15.403 1.00 92.94 72 THR A CA 1
ATOM 521 C C . THR A 1 72 ? -24.390 2.443 16.810 1.00 92.94 72 THR A C 1
ATOM 523 O O . THR A 1 72 ? -23.496 1.926 17.481 1.00 92.94 72 THR A O 1
ATOM 526 N N . THR A 1 73 ? -25.160 3.416 17.297 1.00 93.75 73 THR A N 1
ATOM 527 C CA . THR A 1 73 ? -25.054 3.890 18.682 1.00 93.75 73 THR A CA 1
ATOM 528 C C . THR A 1 73 ? -25.150 2.724 19.671 1.00 93.75 73 THR A C 1
ATOM 530 O O . THR A 1 73 ? -26.026 1.872 19.541 1.00 93.75 73 THR A O 1
ATOM 533 N N . GLY A 1 74 ? -24.250 2.699 20.656 1.00 94.94 74 GLY A N 1
ATOM 534 C CA . GLY A 1 74 ? -24.174 1.646 21.673 1.00 94.94 74 GLY A CA 1
ATOM 535 C C . GLY A 1 74 ? -23.241 0.481 21.330 1.00 94.94 74 GLY A C 1
ATOM 536 O O . GLY A 1 74 ? -23.079 -0.405 22.161 1.00 94.94 74 GLY A O 1
ATOM 537 N N . GLN A 1 75 ? -22.617 0.470 20.147 1.00 94.75 75 GLN A N 1
ATOM 538 C CA . GLN A 1 75 ? -21.520 -0.453 19.849 1.00 94.75 75 GLN A CA 1
ATOM 539 C C . GLN A 1 75 ? -20.188 0.065 20.397 1.00 94.75 75 GLN A C 1
ATOM 541 O O . GLN A 1 75 ? -19.948 1.272 20.455 1.00 94.75 75 GLN A O 1
ATOM 546 N N . GLU A 1 76 ? -19.311 -0.870 20.752 1.00 92.44 76 GLU A N 1
ATOM 547 C CA . GLU A 1 76 ? -17.988 -0.600 21.307 1.00 92.44 76 GLU A CA 1
ATOM 548 C C . GLU A 1 76 ? -16.902 -1.164 20.386 1.00 92.44 76 GLU A C 1
ATOM 550 O O . GLU A 1 76 ? -17.075 -2.215 19.765 1.00 92.44 76 GLU A O 1
ATOM 555 N N . ILE A 1 77 ? -15.766 -0.467 20.311 1.00 90.19 77 ILE A N 1
ATOM 556 C CA . ILE A 1 77 ? -14.564 -0.945 19.624 1.00 90.19 77 ILE A CA 1
ATOM 557 C C . ILE A 1 77 ? -13.590 -1.421 20.699 1.00 90.19 77 ILE A C 1
ATOM 559 O O . ILE A 1 77 ? -13.049 -0.617 21.454 1.00 90.19 77 ILE A O 1
ATOM 563 N N . LEU A 1 78 ? -13.372 -2.734 20.763 1.00 92.75 78 LEU A N 1
ATOM 564 C CA . LEU A 1 78 ? -12.407 -3.332 21.677 1.00 92.75 78 LEU A CA 1
ATOM 565 C C . LEU A 1 78 ? -11.017 -3.343 21.037 1.00 92.75 78 LEU A C 1
ATOM 567 O O . LEU A 1 78 ? -10.830 -3.861 19.937 1.00 92.75 78 LEU A O 1
ATOM 571 N N . VAL A 1 79 ? -10.035 -2.808 21.755 1.00 92.25 79 VAL A N 1
ATOM 572 C CA . VAL A 1 79 ? -8.626 -2.804 21.354 1.00 92.25 79 VAL A CA 1
ATOM 573 C C . VAL A 1 79 ? -7.765 -3.340 22.490 1.00 92.25 79 VAL A C 1
ATOM 575 O O . VAL A 1 79 ? -8.151 -3.271 23.655 1.00 92.25 79 VAL A O 1
ATOM 578 N N . LEU A 1 80 ? -6.595 -3.882 22.150 1.00 94.56 80 LEU A N 1
ATOM 579 C CA . LEU A 1 80 ? -5.588 -4.220 23.153 1.00 94.56 80 LEU A CA 1
ATOM 580 C C . LEU A 1 80 ? -5.019 -2.940 23.783 1.00 94.5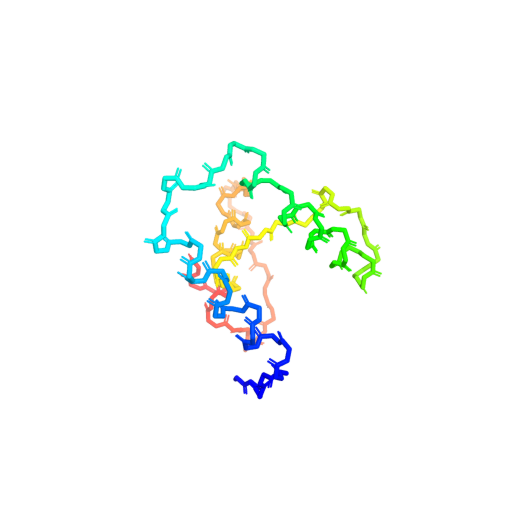6 80 LEU A C 1
ATOM 582 O O . LEU A 1 80 ? -4.968 -1.886 23.143 1.00 94.56 80 LEU A O 1
ATOM 586 N N . GLU A 1 81 ? -4.575 -3.043 25.033 1.00 93.31 81 GLU A N 1
ATOM 587 C CA . GLU A 1 81 ? -3.793 -1.983 25.667 1.00 93.31 81 GLU A CA 1
ATOM 588 C C . GLU A 1 81 ? -2.465 -1.785 24.909 1.00 93.31 81 GLU A C 1
ATOM 590 O O . GLU A 1 81 ? -1.953 -2.717 24.292 1.00 93.31 81 GLU A O 1
ATOM 595 N N . GLU A 1 82 ? -1.939 -0.556 24.904 1.00 93.81 82 GLU A N 1
ATOM 596 C CA . GLU A 1 82 ? -0.685 -0.177 24.220 1.00 93.81 82 GLU A CA 1
ATOM 597 C C . GLU A 1 82 ? -0.663 -0.378 22.693 1.00 93.81 82 GLU A C 1
ATOM 599 O O . GLU A 1 82 ? 0.398 -0.436 22.064 1.00 93.81 82 GLU A O 1
ATOM 604 N N . GLN A 1 83 ? -1.833 -0.424 22.055 1.00 93.38 83 GLN A N 1
ATOM 605 C CA . GLN A 1 83 ? -1.906 -0.414 20.597 1.00 93.38 83 GLN A CA 1
ATOM 606 C C . GLN A 1 83 ? -1.232 0.826 20.002 1.00 93.38 83 GLN A C 1
ATOM 608 O O . GLN A 1 83 ? -1.274 1.929 20.551 1.00 93.38 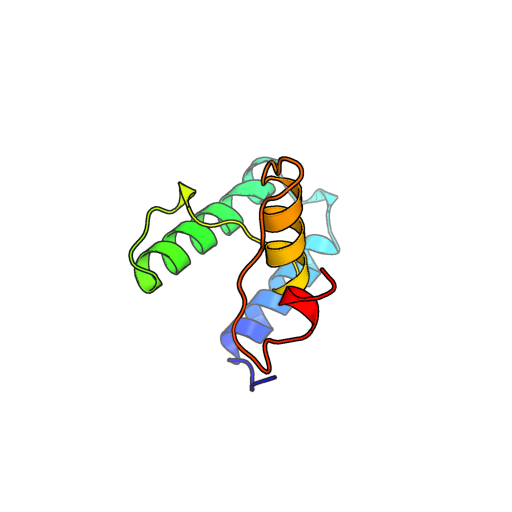83 GLN A O 1
ATOM 613 N N . PHE A 1 84 ? -0.636 0.642 18.821 1.00 92.81 84 PHE A N 1
ATOM 614 C CA . PHE A 1 84 ? 0.025 1.732 18.113 1.00 92.81 84 PHE A CA 1
ATOM 615 C C . PHE A 1 84 ? -0.954 2.903 17.885 1.00 92.81 84 PHE A C 1
ATOM 617 O O . PHE A 1 84 ? -2.100 2.647 17.506 1.00 92.81 84 PHE A O 1
ATOM 624 N N . PRO A 1 85 ? -0.538 4.179 18.039 1.00 90.94 85 PRO A N 1
ATOM 625 C CA . PRO A 1 85 ? -1.451 5.328 18.020 1.00 90.94 85 PRO A CA 1
ATOM 626 C C . PRO A 1 85 ? -2.390 5.414 16.811 1.00 90.94 85 PRO A C 1
ATOM 628 O O . PRO A 1 85 ? -3.528 5.849 16.954 1.00 90.94 85 PRO A O 1
ATOM 631 N N . SER A 1 86 ? -1.964 4.965 15.625 1.00 90.81 86 SER A N 1
ATOM 632 C CA . SER A 1 86 ? -2.825 4.954 14.433 1.00 90.81 86 SER A CA 1
ATOM 633 C C . SER A 1 86 ? -4.032 4.018 14.536 1.00 90.81 86 SER A C 1
ATOM 635 O O . SER A 1 86 ? -4.975 4.185 13.775 1.00 90.81 86 SER A O 1
ATOM 637 N N . ASN A 1 87 ? -4.011 3.044 15.449 1.00 89.19 87 ASN A N 1
ATOM 638 C CA . ASN A 1 87 ? -5.131 2.137 15.714 1.00 89.19 87 ASN A CA 1
ATOM 639 C C . ASN A 1 87 ? -6.128 2.717 16.728 1.00 89.19 87 ASN A C 1
ATOM 641 O O . ASN A 1 87 ? -7.185 2.130 16.930 1.00 89.19 87 ASN A O 1
ATOM 645 N N . VAL A 1 88 ? -5.784 3.837 17.374 1.00 87.06 88 VAL A N 1
ATOM 646 C CA . VAL A 1 88 ? -6.612 4.506 18.390 1.00 87.06 88 VAL A CA 1
ATOM 647 C C . VAL A 1 88 ? -7.143 5.842 17.872 1.00 87.06 88 VAL A C 1
ATOM 649 O O . VAL A 1 88 ? -8.314 6.151 18.058 1.00 87.06 88 VAL A O 1
ATOM 652 N N . TYR A 1 89 ? -6.295 6.626 17.202 1.00 80.50 89 TYR A N 1
ATOM 653 C CA . TYR A 1 89 ? -6.609 7.990 16.757 1.00 80.50 89 TYR A CA 1
ATOM 654 C C . TYR A 1 89 ? -6.871 8.120 15.249 1.00 80.50 89 TYR A C 1
ATOM 656 O O . TYR A 1 89 ? -6.858 9.244 14.753 1.00 80.50 89 TYR A O 1
ATOM 664 N N . GLY A 1 90 ? -6.993 6.996 14.531 1.00 63.66 90 GLY A N 1
ATOM 665 C CA . GLY A 1 90 ? -7.023 6.926 13.059 1.00 63.66 90 GLY A CA 1
ATOM 666 C C . GLY A 1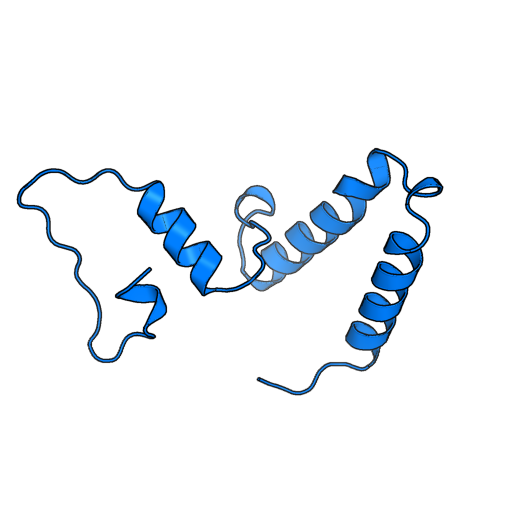 90 ? -7.906 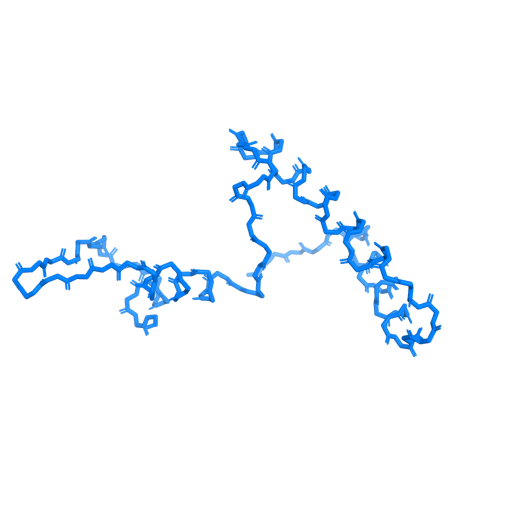7.953 12.349 1.00 63.66 90 GLY A C 1
ATOM 667 O O . GLY A 1 90 ? -8.995 8.281 12.866 1.00 63.66 90 GLY A O 1
#